Protein AF-A0A554IM96-F1 (afdb_monomer_lite)

pLDDT: mean 70.01, std 14.65, range [30.64, 87.31]

Secondary structure (DSSP, 8-state):
-HHHHHHHHHH--S--GGGS-HHHHHHHHHHHHHHHHHH---SHHHHHHHHHHHHHHHHHHHHHHHHHHHHEEEPSSSSSEEE---HHHHHHHHHHHHHHHHHHHHHHHHHHHHHHHHS--HHHHHHHHHHHHHHHHHHH-PPP-------

Structure (mmCIF, N/CA/C/O backbone):
data_AF-A0A554IM96-F1
#
_entry.id   AF-A0A554IM96-F1
#
loop_
_atom_site.group_PDB
_atom_site.id
_atom_site.type_symbol
_atom_site.label_atom_id
_atom_site.label_alt_id
_atom_site.label_comp_id
_atom_site.label_asym_id
_atom_site.label_entity_id
_atom_site.label_seq_id
_atom_site.pdbx_PDB_ins_code
_atom_site.Cartn_x
_atom_site.Cartn_y
_atom_site.Cartn_z
_atom_site.occupancy
_atom_site.B_iso_or_equiv
_atom_site.auth_seq_id
_atom_site.auth_comp_id
_atom_site.auth_asym_id
_atom_site.auth_atom_id
_atom_site.pdbx_PDB_model_num
ATOM 1 N N . GLU A 1 1 ? -6.359 23.354 -10.876 1.00 42.03 1 GLU A N 1
ATOM 2 C CA . GLU A 1 1 ? -6.721 21.951 -10.561 1.00 42.03 1 GLU A CA 1
ATOM 3 C C . GLU A 1 1 ? -5.652 21.160 -9.804 1.00 42.03 1 GLU A C 1
ATOM 5 O O . GLU A 1 1 ? -6.000 20.542 -8.810 1.00 42.03 1 GLU A O 1
ATOM 10 N N . ALA A 1 2 ? -4.360 21.220 -10.161 1.00 37.03 2 ALA A N 1
ATOM 11 C CA . ALA A 1 2 ? -3.300 20.442 -9.486 1.00 37.03 2 ALA A CA 1
ATOM 12 C C . ALA A 1 2 ? -3.219 20.607 -7.944 1.00 37.03 2 ALA A C 1
ATOM 14 O O . ALA A 1 2 ? -2.944 19.643 -7.232 1.00 37.03 2 ALA A O 1
ATOM 15 N N . LYS A 1 3 ? -3.523 21.799 -7.399 1.00 31.70 3 LYS A N 1
ATOM 16 C CA . LYS A 1 3 ? -3.584 22.031 -5.937 1.00 31.70 3 LYS A CA 1
ATOM 17 C C . LYS A 1 3 ? -4.744 21.299 -5.242 1.00 31.70 3 LYS A C 1
ATOM 19 O O . LYS A 1 3 ? -4.609 20.939 -4.079 1.00 31.70 3 LYS A O 1
ATOM 24 N N . LEU A 1 4 ? -5.854 21.064 -5.943 1.00 34.91 4 LEU A N 1
ATOM 25 C CA . LEU A 1 4 ? -7.019 20.336 -5.426 1.00 34.91 4 LEU A CA 1
ATOM 26 C C . LEU A 1 4 ? -6.758 18.826 -5.389 1.00 34.91 4 LEU A C 1
ATOM 28 O O . LEU A 1 4 ? -7.147 18.173 -4.429 1.00 34.91 4 LEU A O 1
ATOM 32 N N . LEU A 1 5 ? -6.019 18.298 -6.370 1.00 36.28 5 LEU A N 1
ATOM 33 C CA . LEU A 1 5 ? -5.595 16.894 -6.409 1.00 36.28 5 LEU A CA 1
ATOM 34 C C . LEU A 1 5 ? -4.599 16.557 -5.294 1.00 36.28 5 LEU A C 1
ATOM 36 O O . LEU A 1 5 ? -4.776 15.554 -4.613 1.00 36.28 5 LEU A O 1
ATOM 40 N N . GLY A 1 6 ? -3.609 17.422 -5.040 1.00 30.64 6 GLY A N 1
ATOM 41 C CA . GLY A 1 6 ? -2.694 17.253 -3.904 1.00 30.64 6 GLY A CA 1
ATOM 42 C C . GLY A 1 6 ? -3.411 17.339 -2.552 1.00 30.64 6 GLY A C 1
ATOM 43 O O . GLY A 1 6 ? -3.155 16.537 -1.659 1.00 30.64 6 GLY A O 1
ATOM 44 N N . HIS A 1 7 ? -4.371 18.260 -2.414 1.00 33.84 7 HIS A N 1
ATOM 45 C CA . HIS A 1 7 ? -5.180 18.386 -1.200 1.00 33.84 7 HIS A CA 1
ATOM 46 C C . HIS A 1 7 ? -6.127 17.191 -0.997 1.00 33.84 7 HIS A C 1
ATOM 48 O O . HIS A 1 7 ? -6.305 16.752 0.135 1.00 33.84 7 HIS A O 1
ATOM 54 N N . ALA A 1 8 ? -6.717 16.646 -2.065 1.00 35.72 8 ALA A N 1
ATOM 55 C CA . ALA A 1 8 ? -7.561 15.453 -2.013 1.00 35.72 8 ALA A CA 1
ATOM 56 C C . ALA A 1 8 ? -6.745 14.174 -1.772 1.00 35.72 8 ALA A C 1
ATOM 58 O O . ALA A 1 8 ? -7.186 13.316 -1.024 1.00 35.72 8 ALA A O 1
ATOM 59 N N . ALA A 1 9 ? -5.531 14.052 -2.308 1.00 41.28 9 ALA A N 1
ATOM 60 C CA . ALA A 1 9 ? -4.653 12.916 -2.014 1.00 41.28 9 ALA A CA 1
ATOM 61 C C . ALA A 1 9 ? -4.173 12.906 -0.549 1.00 41.28 9 ALA A C 1
ATOM 63 O O . ALA A 1 9 ? -4.001 11.843 0.037 1.00 41.28 9 ALA A O 1
ATOM 64 N N . ILE A 1 10 ? -3.985 14.086 0.058 1.00 38.88 10 ILE A N 1
ATOM 65 C CA . ILE A 1 10 ? -3.573 14.217 1.466 1.00 38.88 10 ILE A CA 1
ATOM 66 C C . ILE A 1 10 ? -4.768 14.084 2.429 1.00 38.88 10 ILE A C 1
ATOM 68 O O . ILE A 1 10 ? -4.614 13.523 3.514 1.00 38.88 10 ILE A O 1
ATOM 72 N N . ASN A 1 11 ? -5.953 14.585 2.054 1.00 36.09 11 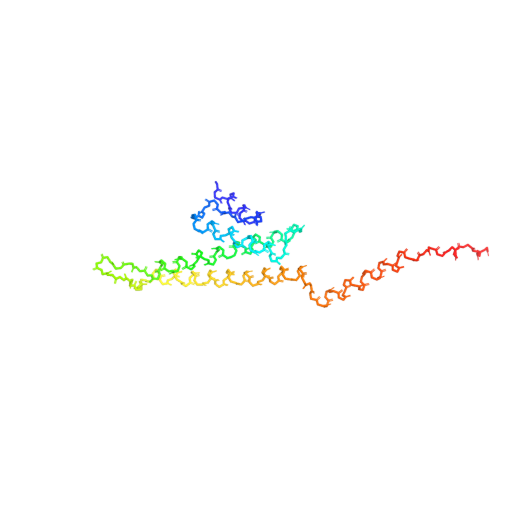ASN A N 1
ATOM 73 C CA . ASN A 1 11 ? -7.118 14.668 2.949 1.00 36.09 11 ASN A CA 1
ATOM 74 C C . ASN A 1 11 ? -8.264 13.701 2.624 1.00 36.09 11 ASN A C 1
ATOM 76 O O . ASN A 1 11 ? -9.185 13.575 3.429 1.00 36.09 11 ASN A O 1
ATOM 80 N N . SER A 1 12 ? -8.243 13.016 1.482 1.00 43.50 12 SER A N 1
ATOM 81 C CA . SER A 1 12 ? -9.175 11.922 1.217 1.00 43.50 12 SER A CA 1
ATOM 82 C C . SER A 1 12 ? -8.547 10.621 1.695 1.00 43.50 12 SER A C 1
ATOM 84 O O . SER A 1 12 ? -7.381 10.326 1.442 1.00 43.50 12 SER A O 1
ATOM 86 N N . ALA A 1 13 ? -9.328 9.844 2.435 1.00 45.84 13 ALA A N 1
ATOM 87 C CA . ALA A 1 13 ? -8.906 8.524 2.866 1.00 45.84 13 ALA A CA 1
ATOM 88 C C . ALA A 1 13 ? -8.869 7.523 1.707 1.00 45.84 13 ALA A C 1
ATOM 90 O O . ALA A 1 13 ? -8.343 6.440 1.902 1.00 45.84 13 ALA A O 1
ATOM 91 N N . GLN A 1 14 ? -9.438 7.860 0.546 1.00 54.28 14 GLN A N 1
ATOM 92 C CA . GLN A 1 14 ? -9.709 6.937 -0.548 1.00 54.28 14 GLN A CA 1
ATOM 93 C C . GLN A 1 14 ? -8.582 6.936 -1.580 1.00 54.28 14 GLN A C 1
ATOM 95 O O . GLN A 1 14 ? -7.982 7.965 -1.888 1.00 54.28 14 GLN A O 1
ATOM 100 N N . VAL A 1 15 ? -8.319 5.759 -2.147 1.00 56.84 15 VAL A N 1
ATOM 101 C CA . VAL A 1 15 ? -7.422 5.634 -3.295 1.00 56.84 15 VAL A CA 1
ATOM 102 C C . VAL A 1 15 ? -8.055 6.362 -4.477 1.00 56.84 15 VAL A C 1
ATOM 104 O O . VAL A 1 15 ? -9.181 6.060 -4.859 1.00 56.84 15 VAL A O 1
ATOM 107 N N . ILE A 1 16 ? -7.333 7.310 -5.076 1.00 56.12 16 ILE A N 1
ATOM 108 C CA . ILE A 1 16 ? -7.774 7.970 -6.309 1.00 56.12 16 ILE A CA 1
ATOM 109 C C . ILE A 1 16 ? -7.504 7.010 -7.477 1.00 56.12 16 ILE A C 1
ATOM 111 O O . ILE A 1 16 ? -6.462 7.080 -8.124 1.00 56.12 16 ILE A O 1
ATOM 115 N N . THR A 1 17 ? -8.426 6.077 -7.708 1.00 56.78 17 THR A N 1
ATOM 116 C CA . THR A 1 17 ? -8.335 5.044 -8.755 1.00 56.78 17 THR A CA 1
ATOM 117 C C . THR A 1 17 ? -8.609 5.585 -10.156 1.00 56.78 17 THR A C 1
ATOM 119 O O . THR A 1 17 ? -8.107 5.028 -11.120 1.00 56.78 17 THR A O 1
ATOM 122 N N . TYR A 1 18 ? -9.302 6.722 -10.280 1.00 53.25 18 TYR A N 1
ATOM 123 C CA . TYR A 1 18 ? -9.681 7.333 -11.563 1.00 53.25 18 TYR A CA 1
ATOM 124 C C . TYR A 1 18 ? -8.513 7.588 -12.541 1.00 53.25 18 TYR A C 1
ATOM 126 O O . TYR A 1 18 ? -8.723 7.623 -13.748 1.00 53.25 18 TYR A O 1
ATOM 134 N N . TYR A 1 19 ? -7.286 7.779 -12.043 1.00 52.31 19 TYR A N 1
ATOM 135 C CA . TYR A 1 19 ? -6.095 8.002 -12.880 1.00 52.31 19 TYR A CA 1
ATOM 136 C C . TYR A 1 19 ? -5.278 6.731 -13.153 1.00 52.31 19 TYR A C 1
ATOM 138 O O . TYR A 1 19 ? -4.268 6.800 -13.851 1.00 52.31 19 TYR A O 1
ATOM 146 N N . ALA A 1 20 ? -5.665 5.601 -12.566 1.00 59.28 20 ALA A N 1
ATOM 147 C CA . ALA A 1 20 ? -5.000 4.323 -12.760 1.00 59.28 20 ALA A CA 1
ATOM 148 C C . ALA A 1 20 ? -5.513 3.642 -14.037 1.00 59.28 20 ALA A C 1
ATOM 150 O O . ALA A 1 20 ? -6.663 3.854 -14.423 1.00 59.28 20 ALA A O 1
ATOM 151 N N . ASP A 1 21 ? -4.673 2.830 -14.680 1.00 65.00 21 ASP A N 1
ATOM 152 C CA . ASP A 1 21 ? -5.131 1.950 -15.759 1.00 65.00 21 ASP A CA 1
ATOM 153 C C . ASP A 1 21 ? -6.061 0.844 -15.224 1.00 65.00 21 ASP A C 1
ATOM 155 O O . ASP A 1 21 ? -6.082 0.569 -14.023 1.00 65.00 21 ASP A O 1
ATOM 159 N N . ASP A 1 22 ? -6.840 0.211 -16.105 1.00 66.75 22 ASP A N 1
ATOM 160 C CA . ASP A 1 22 ? -7.874 -0.760 -15.716 1.00 66.75 22 ASP A CA 1
ATOM 161 C C . ASP A 1 22 ? -7.320 -1.944 -14.903 1.00 66.75 22 ASP A C 1
ATOM 163 O O . ASP A 1 22 ? -7.978 -2.428 -13.983 1.00 66.75 22 ASP A O 1
ATOM 167 N N . ALA A 1 23 ? -6.103 -2.410 -15.204 1.00 64.94 23 ALA A N 1
ATOM 168 C CA . ALA A 1 23 ? -5.484 -3.524 -14.484 1.00 64.94 23 ALA A CA 1
ATOM 169 C C . ALA A 1 23 ? -5.090 -3.113 -13.057 1.00 64.94 23 ALA A C 1
ATOM 171 O O . ALA A 1 23 ? -5.270 -3.871 -12.101 1.00 64.94 23 ALA A O 1
ATOM 172 N N . MET A 1 24 ? -4.587 -1.892 -12.912 1.00 69.50 24 MET A N 1
ATOM 173 C CA . MET A 1 24 ? -4.202 -1.301 -11.642 1.00 69.50 24 MET A CA 1
ATOM 174 C C . MET A 1 24 ? -5.437 -0.922 -10.809 1.00 69.50 24 MET A C 1
ATOM 176 O O . MET A 1 24 ? -5.437 -1.141 -9.599 1.00 69.50 24 MET A O 1
ATOM 180 N N . GLN A 1 25 ? -6.526 -0.459 -11.435 1.00 70.00 25 GLN A N 1
ATOM 181 C CA . GLN A 1 25 ? -7.826 -0.263 -10.777 1.00 70.00 25 GLN A CA 1
ATOM 182 C C . GLN A 1 25 ? -8.369 -1.580 -10.212 1.00 70.00 25 GLN A C 1
ATOM 184 O O . GLN A 1 25 ? -8.624 -1.664 -9.011 1.00 70.00 25 GLN A O 1
ATOM 189 N N . GLN A 1 26 ? -8.448 -2.626 -11.042 1.00 71.38 26 GLN A N 1
ATOM 190 C CA . GLN A 1 26 ? -8.941 -3.944 -10.627 1.00 71.38 26 GLN A CA 1
ATOM 191 C C . GLN A 1 26 ? -8.099 -4.552 -9.501 1.00 71.38 26 GLN A C 1
ATOM 193 O O . GLN A 1 26 ? -8.637 -5.148 -8.570 1.00 71.38 26 GLN A O 1
ATOM 198 N N . GLY A 1 27 ? -6.773 -4.402 -9.555 1.00 71.94 27 GLY A N 1
ATOM 199 C CA . GLY A 1 27 ? -5.911 -4.907 -8.491 1.00 71.94 27 GLY A CA 1
ATOM 200 C C . GLY A 1 27 ? -6.057 -4.132 -7.181 1.00 71.94 27 GLY A C 1
ATOM 201 O O . GLY A 1 27 ? -6.038 -4.744 -6.118 1.00 71.94 27 GLY A O 1
ATOM 202 N N . VAL A 1 28 ? -6.254 -2.811 -7.231 1.00 77.06 28 VAL A N 1
ATOM 203 C CA . VAL A 1 28 ? -6.515 -2.003 -6.029 1.00 77.06 28 VAL A CA 1
ATOM 204 C C . VAL A 1 28 ? -7.848 -2.361 -5.388 1.00 77.06 28 VAL A C 1
ATOM 206 O O . VAL A 1 28 ? -7.902 -2.500 -4.167 1.00 77.06 28 VAL A O 1
ATOM 209 N N . GLU A 1 29 ? -8.902 -2.507 -6.190 1.00 79.88 29 GLU A N 1
ATOM 210 C CA . GLU A 1 29 ? -10.224 -2.926 -5.713 1.00 79.88 29 GLU A CA 1
ATOM 211 C C . GLU A 1 29 ? -10.148 -4.308 -5.072 1.00 79.88 29 GLU A C 1
ATOM 213 O O . GLU A 1 29 ? -10.543 -4.478 -3.923 1.00 79.88 29 GLU A O 1
ATOM 218 N N . ARG A 1 30 ? -9.496 -5.263 -5.742 1.00 79.25 30 ARG A N 1
ATOM 219 C CA . ARG A 1 30 ? -9.282 -6.600 -5.191 1.00 79.25 30 ARG A CA 1
ATOM 220 C C . ARG A 1 30 ? -8.521 -6.578 -3.862 1.00 79.25 30 ARG A C 1
ATOM 222 O O . ARG A 1 30 ? -8.913 -7.267 -2.928 1.00 79.25 30 ARG A O 1
ATOM 229 N N . ILE A 1 31 ? -7.437 -5.806 -3.762 1.00 82.31 31 ILE A N 1
ATOM 230 C CA . ILE A 1 31 ? -6.669 -5.681 -2.511 1.00 82.31 31 ILE A CA 1
ATOM 231 C C . ILE A 1 31 ? -7.536 -5.062 -1.415 1.00 82.31 31 ILE A C 1
ATOM 233 O O . ILE A 1 31 ? -7.466 -5.486 -0.265 1.00 82.31 31 ILE A O 1
ATOM 237 N N . TYR A 1 32 ? -8.340 -4.054 -1.750 1.00 85.25 32 TYR A N 1
ATOM 238 C CA . TYR A 1 32 ? -9.265 -3.451 -0.802 1.00 85.25 32 TYR A CA 1
ATOM 239 C C . TYR A 1 32 ? -10.261 -4.484 -0.265 1.00 85.25 32 TYR A C 1
ATOM 241 O O . TYR A 1 32 ? -10.378 -4.618 0.952 1.00 85.25 32 TYR A O 1
ATOM 249 N N . ASP A 1 33 ? -10.901 -5.248 -1.149 1.00 81.12 33 ASP A N 1
ATOM 250 C CA . ASP A 1 33 ? -11.874 -6.278 -0.783 1.00 81.12 33 ASP A CA 1
ATOM 251 C C . ASP A 1 33 ? -11.234 -7.374 0.086 1.00 81.12 33 ASP A C 1
ATOM 253 O O . ASP A 1 33 ? -11.748 -7.689 1.157 1.00 81.12 33 ASP A O 1
ATOM 257 N N . GLU A 1 34 ? -10.048 -7.875 -0.287 1.00 79.25 34 GLU A N 1
ATOM 258 C CA . GLU A 1 34 ? -9.301 -8.866 0.507 1.00 79.25 34 GLU A CA 1
ATOM 259 C C . GLU A 1 34 ? -8.957 -8.343 1.921 1.00 79.25 34 GLU A C 1
ATOM 261 O O . GLU A 1 34 ? -8.991 -9.088 2.910 1.00 79.25 34 GLU A O 1
ATOM 266 N N . LEU A 1 35 ? -8.642 -7.049 2.053 1.00 81.38 35 LEU A N 1
ATOM 267 C CA . LEU A 1 35 ? -8.371 -6.414 3.344 1.00 81.38 35 LEU A CA 1
ATOM 268 C C . LEU A 1 35 ? -9.643 -6.223 4.182 1.00 81.38 35 LEU A C 1
ATOM 270 O O . LEU A 1 35 ? -9.587 -6.392 5.404 1.00 81.38 35 LEU A O 1
ATOM 274 N N . VAL A 1 36 ? -10.771 -5.884 3.556 1.00 84.25 36 VAL A N 1
ATOM 275 C CA . VAL A 1 36 ? -12.078 -5.807 4.227 1.00 84.25 36 VAL A CA 1
ATOM 276 C C . VAL A 1 36 ? -12.486 -7.182 4.746 1.00 84.25 36 VAL A C 1
ATOM 278 O O . VAL A 1 36 ? -12.816 -7.297 5.926 1.00 84.25 36 VAL A O 1
ATOM 281 N N . ASP A 1 37 ? -12.362 -8.225 3.926 1.00 79.19 37 ASP A N 1
ATOM 282 C CA . ASP A 1 37 ? -12.665 -9.606 4.313 1.00 79.19 37 ASP A CA 1
ATOM 283 C C . ASP A 1 37 ? -11.798 -10.082 5.489 1.00 79.19 37 ASP A C 1
ATOM 285 O O . ASP A 1 37 ? -12.270 -10.781 6.387 1.00 79.19 37 ASP A O 1
ATOM 289 N N . THR A 1 38 ? -10.526 -9.674 5.522 1.00 78.12 38 THR A N 1
ATOM 290 C CA . THR A 1 38 ? -9.574 -10.105 6.557 1.00 78.12 38 THR A CA 1
ATOM 291 C C . THR A 1 38 ? -9.755 -9.368 7.887 1.00 78.12 38 THR A C 1
ATOM 293 O O . THR A 1 38 ? -9.648 -9.974 8.956 1.00 78.12 38 THR A O 1
ATOM 296 N N . PHE A 1 39 ? -9.964 -8.049 7.853 1.00 79.44 39 PHE A N 1
ATOM 297 C CA . PHE A 1 39 ? -9.882 -7.199 9.049 1.00 79.44 39 PHE A CA 1
ATOM 298 C C . PHE A 1 39 ? -11.221 -6.593 9.489 1.00 79.44 39 PHE A C 1
ATOM 300 O O . PHE A 1 39 ? -11.311 -6.090 10.620 1.00 79.44 39 PHE A O 1
ATOM 307 N N . GLY A 1 40 ? -12.244 -6.653 8.636 1.00 80.12 40 GLY A N 1
ATOM 308 C CA . GLY A 1 40 ? -13.515 -5.955 8.803 1.00 80.12 40 GLY A CA 1
ATOM 309 C C . GLY A 1 40 ? -13.395 -4.445 8.572 1.00 80.12 40 GLY A C 1
ATOM 310 O O . GLY A 1 40 ? -12.355 -3.828 8.816 1.00 80.12 40 GLY A O 1
ATOM 311 N N . ASP A 1 41 ? -14.474 -3.823 8.108 1.00 83.38 41 ASP A N 1
ATOM 312 C CA . ASP A 1 41 ? -14.558 -2.389 7.813 1.00 83.38 41 ASP A CA 1
ATOM 313 C C . ASP A 1 41 ? -15.552 -1.652 8.736 1.00 83.38 41 ASP A C 1
ATOM 315 O O . ASP A 1 41 ? -15.966 -0.519 8.482 1.00 83.38 41 ASP A O 1
ATOM 319 N N . GLU A 1 42 ? -15.938 -2.273 9.848 1.00 85.81 42 GLU A N 1
ATOM 320 C CA . GLU A 1 42 ? -17.068 -1.828 10.661 1.00 85.81 42 GLU A CA 1
ATOM 321 C C . GLU A 1 42 ? -16.806 -0.518 11.421 1.00 85.81 42 GLU A C 1
ATOM 323 O O . GLU A 1 42 ? -17.748 0.158 11.835 1.00 85.81 42 GLU A O 1
ATOM 328 N N . SER A 1 43 ? -15.535 -0.120 11.572 1.00 81.12 43 SER A N 1
ATOM 329 C CA . SER A 1 43 ? -15.168 1.179 12.148 1.00 81.12 43 SER A CA 1
ATOM 330 C C . SER A 1 43 ? -14.584 2.139 11.103 1.00 81.12 43 SER A C 1
ATOM 332 O O . SER A 1 43 ? -13.809 1.717 10.236 1.00 81.12 43 SER A O 1
ATOM 334 N N . PRO A 1 44 ? -14.863 3.456 11.206 1.00 79.75 44 PRO A N 1
ATOM 335 C CA . PRO A 1 44 ? -14.262 4.463 10.330 1.00 79.75 44 PRO A CA 1
ATOM 336 C C . PRO A 1 44 ? -12.729 4.408 10.313 1.00 79.75 44 PRO A C 1
ATOM 338 O O . PRO A 1 44 ? -12.107 4.601 9.272 1.00 79.75 44 PRO A O 1
ATOM 341 N N . GLN A 1 45 ? -12.105 4.106 11.454 1.00 79.12 45 GLN A N 1
ATOM 342 C CA . GLN A 1 45 ? -10.655 3.987 11.581 1.00 79.12 45 GLN A CA 1
ATOM 343 C C . GLN A 1 45 ? -10.114 2.801 10.775 1.00 79.12 45 GLN A C 1
ATOM 345 O O . GLN A 1 45 ? -9.119 2.961 10.067 1.00 79.12 45 GLN A O 1
ATOM 350 N N . LYS A 1 46 ? -10.782 1.639 10.836 1.00 82.12 46 LYS A N 1
ATOM 351 C CA . LYS A 1 46 ? -10.429 0.473 10.01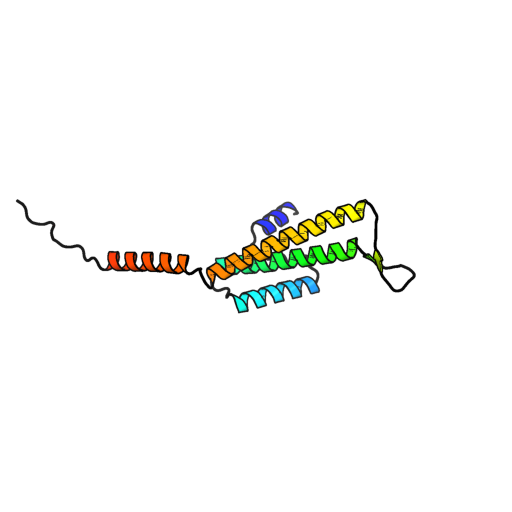3 1.00 82.12 46 LYS A CA 1
ATOM 352 C C . LYS A 1 46 ? -10.582 0.786 8.528 1.00 82.12 46 LYS A C 1
ATOM 354 O O . LYS A 1 46 ? -9.626 0.594 7.787 1.00 82.12 46 LYS A O 1
ATOM 359 N N . LYS A 1 47 ? -11.703 1.388 8.112 1.00 82.69 47 LYS A N 1
ATOM 360 C CA . LYS A 1 47 ? -11.927 1.832 6.721 1.00 82.69 47 LYS A CA 1
ATOM 361 C C . LYS A 1 47 ? -10.807 2.718 6.192 1.00 82.69 47 LYS A C 1
ATOM 363 O O . LYS A 1 47 ? -10.270 2.470 5.115 1.00 82.69 47 LYS A O 1
ATOM 368 N N . ILE A 1 48 ? -10.425 3.739 6.959 1.00 83.25 48 ILE A N 1
ATOM 369 C CA . ILE A 1 48 ? -9.352 4.662 6.572 1.00 83.25 48 ILE A CA 1
ATOM 370 C C . ILE A 1 48 ? -8.017 3.922 6.436 1.00 83.25 48 ILE A C 1
ATOM 372 O O . ILE A 1 48 ? -7.279 4.165 5.482 1.00 83.25 48 ILE A O 1
ATOM 376 N N . LEU A 1 49 ? -7.689 3.030 7.373 1.00 84.69 49 LEU A N 1
ATOM 377 C CA . LEU A 1 49 ? -6.447 2.258 7.316 1.00 84.69 49 LEU A CA 1
ATOM 378 C C . LEU A 1 49 ? -6.427 1.280 6.140 1.00 84.69 49 LEU A C 1
ATOM 380 O O . LEU A 1 49 ? -5.399 1.184 5.477 1.00 84.69 49 LEU A O 1
ATOM 384 N N . ILE A 1 50 ? -7.548 0.621 5.845 1.00 85.56 50 ILE A N 1
ATOM 385 C CA . ILE A 1 50 ? -7.685 -0.292 4.706 1.00 85.56 50 ILE A CA 1
ATOM 386 C C . ILE A 1 50 ? -7.479 0.460 3.389 1.00 85.56 50 ILE A C 1
ATOM 388 O O . ILE A 1 50 ? -6.648 0.049 2.581 1.00 85.56 50 ILE A O 1
ATOM 392 N N . HIS A 1 51 ? -8.133 1.609 3.187 1.00 84.94 51 HIS A N 1
ATOM 393 C CA . HIS A 1 51 ? -7.901 2.398 1.973 1.00 84.94 51 HIS A CA 1
ATOM 394 C C . HIS A 1 51 ? -6.453 2.899 1.862 1.00 84.94 51 HIS A C 1
ATOM 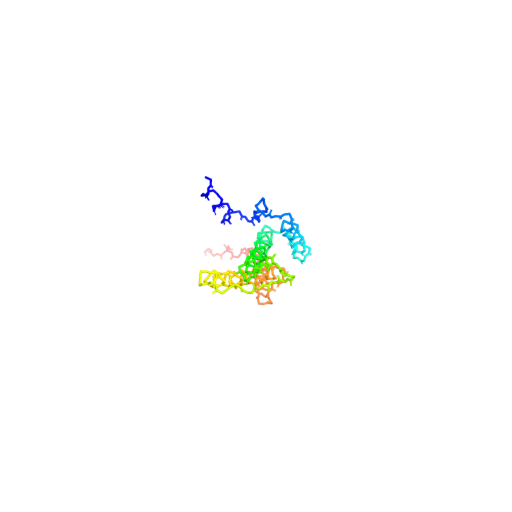396 O O . HIS A 1 51 ? -5.876 2.874 0.776 1.00 84.94 51 HIS A O 1
ATOM 402 N N . ARG A 1 52 ? -5.833 3.330 2.969 1.00 85.19 52 ARG A N 1
ATOM 403 C CA . ARG A 1 52 ? -4.419 3.749 2.972 1.00 85.19 52 ARG A CA 1
ATOM 404 C C . ARG A 1 52 ? -3.476 2.593 2.659 1.00 85.19 52 ARG A C 1
ATOM 406 O O . ARG A 1 52 ? -2.466 2.801 1.993 1.00 85.19 52 ARG A O 1
ATOM 413 N N . LEU A 1 53 ? -3.797 1.390 3.125 1.00 84.25 53 LEU A N 1
ATOM 414 C CA . LEU A 1 53 ? -3.016 0.191 2.855 1.00 84.25 53 LEU A CA 1
ATOM 415 C C . LEU A 1 53 ? -3.143 -0.222 1.384 1.00 84.25 53 LEU A C 1
ATOM 417 O O . LEU A 1 53 ? -2.124 -0.428 0.732 1.00 84.25 53 LEU A O 1
ATOM 421 N N . ALA A 1 54 ? -4.359 -0.228 0.832 1.00 85.12 54 ALA A N 1
ATOM 422 C CA . ALA A 1 54 ? -4.587 -0.428 -0.600 1.00 85.12 54 ALA A CA 1
ATOM 423 C C . ALA A 1 54 ? -3.856 0.634 -1.447 1.00 85.12 54 ALA A C 1
ATOM 425 O O . ALA A 1 54 ? -3.263 0.316 -2.477 1.00 85.12 54 ALA A O 1
ATOM 426 N N . HIS A 1 55 ? -3.811 1.891 -0.984 1.00 84.38 55 HIS A N 1
ATOM 427 C CA . HIS A 1 55 ? -3.032 2.945 -1.636 1.00 84.38 55 HIS A CA 1
ATOM 428 C C . HIS A 1 55 ? -1.530 2.648 -1.642 1.00 84.38 55 HIS A C 1
ATOM 430 O O . HIS A 1 55 ? -0.876 2.821 -2.667 1.00 84.38 55 HIS A O 1
ATOM 436 N N . ALA A 1 56 ? -0.976 2.214 -0.509 1.00 83.69 56 ALA A N 1
ATOM 437 C CA . ALA A 1 56 ? 0.445 1.905 -0.398 1.00 83.69 56 ALA A CA 1
ATOM 438 C C . ALA A 1 56 ? 0.834 0.741 -1.326 1.00 83.69 56 ALA A C 1
ATOM 440 O O . ALA A 1 56 ? 1.839 0.831 -2.028 1.00 83.69 56 ALA A O 1
ATOM 441 N N . TRP A 1 57 ? -0.009 -0.291 -1.420 1.00 82.12 57 TRP A N 1
ATOM 442 C CA . TRP A 1 57 ? 0.156 -1.371 -2.397 1.00 82.12 57 TRP A CA 1
ATOM 443 C C . TRP A 1 57 ? 0.133 -0.872 -3.842 1.00 82.12 57 TRP A C 1
ATOM 445 O O . TRP A 1 57 ? 0.997 -1.246 -4.635 1.00 82.12 57 TRP A O 1
ATOM 455 N N . ASN A 1 58 ? -0.797 0.026 -4.170 1.00 83.00 58 ASN A N 1
ATOM 456 C CA . ASN A 1 58 ? -0.848 0.645 -5.491 1.00 83.00 58 ASN A CA 1
ATOM 457 C C . ASN A 1 58 ? 0.444 1.410 -5.823 1.00 83.00 58 ASN A C 1
ATOM 459 O O . ASN A 1 58 ? 0.981 1.315 -6.928 1.00 83.00 58 ASN A O 1
ATOM 463 N N . GLN A 1 59 ? 0.966 2.162 -4.849 1.00 81.50 59 GLN A N 1
ATOM 464 C CA . GLN A 1 59 ? 2.209 2.912 -5.007 1.00 81.50 59 GLN A CA 1
ATOM 465 C C . GLN A 1 59 ? 3.397 1.981 -5.260 1.00 81.50 59 GLN A C 1
ATOM 467 O O . GLN A 1 59 ? 4.173 2.247 -6.176 1.00 81.50 59 GLN A O 1
ATOM 472 N N . VAL A 1 60 ? 3.526 0.884 -4.502 1.00 80.94 60 VAL A N 1
ATOM 473 C CA . VAL A 1 60 ? 4.582 -0.117 -4.732 1.00 80.94 60 VAL A CA 1
ATOM 474 C C . VAL A 1 60 ? 4.500 -0.653 -6.156 1.00 80.94 60 VAL A C 1
ATOM 476 O O . VAL A 1 60 ? 5.496 -0.611 -6.874 1.00 80.94 60 VAL A O 1
ATOM 479 N N . TRP A 1 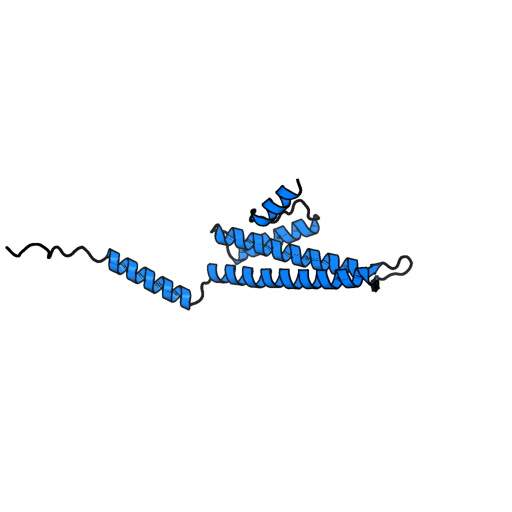61 ? 3.317 -1.092 -6.592 1.00 80.56 61 TRP A N 1
ATOM 480 C CA . TRP A 1 61 ? 3.145 -1.656 -7.930 1.00 80.56 61 TRP A CA 1
ATOM 481 C C . TRP A 1 61 ? 3.478 -0.645 -9.033 1.00 80.56 61 TRP A C 1
ATOM 483 O O . TRP A 1 61 ? 4.211 -0.964 -9.971 1.00 80.56 61 TRP A O 1
ATOM 493 N N . SER A 1 62 ? 3.032 0.603 -8.875 1.00 80.38 62 SER A N 1
ATOM 494 C CA . SER A 1 62 ? 3.369 1.700 -9.789 1.00 80.38 62 SER A CA 1
ATOM 495 C C . SER A 1 62 ? 4.882 1.910 -9.883 1.00 80.38 62 SER A C 1
ATOM 497 O O . SER A 1 62 ? 5.432 2.007 -10.983 1.00 80.38 62 SER A O 1
ATOM 499 N N . TYR A 1 63 ? 5.583 1.938 -8.745 1.00 80.62 63 TYR A N 1
ATOM 500 C CA . TYR A 1 63 ? 7.034 2.090 -8.740 1.00 80.62 63 TYR A CA 1
ATOM 501 C C . TYR A 1 63 ? 7.754 0.877 -9.334 1.00 80.62 63 TYR A C 1
ATOM 503 O O . TYR A 1 63 ? 8.732 1.073 -10.053 1.00 80.62 63 TYR A O 1
ATOM 511 N N . GLU A 1 64 ? 7.287 -0.352 -9.103 1.00 75.81 64 GLU A N 1
ATOM 512 C CA . GLU A 1 64 ? 7.868 -1.555 -9.716 1.00 75.81 64 GLU A CA 1
ATOM 513 C C . GLU A 1 64 ? 7.673 -1.591 -11.235 1.00 75.81 64 GLU A C 1
ATOM 515 O O . GLU A 1 64 ? 8.594 -1.948 -11.982 1.00 75.81 64 GLU A O 1
ATOM 520 N N . PHE A 1 65 ? 6.502 -1.165 -11.711 1.00 78.31 65 PHE A N 1
ATOM 521 C CA . PHE A 1 65 ? 6.234 -1.020 -13.135 1.00 78.31 65 PHE A CA 1
ATOM 522 C C . PHE A 1 65 ? 7.164 0.024 -13.757 1.00 78.31 65 PHE A C 1
ATOM 524 O O . PHE A 1 65 ? 7.884 -0.273 -14.713 1.00 78.31 65 PHE A O 1
ATOM 531 N N . MET A 1 66 ? 7.232 1.221 -13.166 1.00 76.81 66 MET A N 1
ATOM 532 C CA . MET A 1 66 ? 8.147 2.276 -13.609 1.00 76.81 66 MET A CA 1
ATOM 533 C C . MET A 1 66 ? 9.605 1.817 -13.566 1.00 76.81 66 MET A C 1
ATOM 535 O O . MET A 1 66 ? 10.363 2.094 -14.492 1.00 76.81 66 MET A O 1
ATOM 539 N N . PHE A 1 67 ? 10.005 1.080 -12.528 1.00 77.50 67 PHE A N 1
ATOM 540 C CA . PHE A 1 67 ? 11.354 0.540 -12.399 1.00 77.50 67 PHE A CA 1
ATOM 541 C C . PHE A 1 67 ? 11.664 -0.425 -13.541 1.00 77.50 67 PHE A C 1
ATOM 543 O O . PHE A 1 67 ? 12.723 -0.329 -14.156 1.00 77.50 67 PHE A O 1
ATOM 550 N N . SER A 1 68 ? 10.722 -1.302 -13.885 1.00 74.00 68 SER A N 1
ATOM 551 C CA . SER A 1 68 ? 10.855 -2.245 -14.997 1.00 74.00 68 SER A CA 1
ATOM 552 C C . SER A 1 68 ? 10.965 -1.528 -16.345 1.00 74.00 68 SER A C 1
ATOM 554 O O . SER A 1 68 ? 11.872 -1.827 -17.122 1.00 74.00 68 SER A O 1
ATOM 556 N N . VAL A 1 69 ? 10.111 -0.530 -16.592 1.00 75.50 69 VAL A N 1
ATOM 557 C CA . VAL A 1 69 ? 10.127 0.281 -17.823 1.00 75.50 69 VAL A CA 1
ATOM 558 C C . VAL A 1 69 ? 11.404 1.122 -17.937 1.00 75.50 69 VAL A C 1
ATOM 560 O O . VAL A 1 69 ? 11.954 1.270 -19.024 1.00 75.50 69 VAL A O 1
ATOM 563 N N . CYS A 1 70 ? 11.911 1.664 -16.828 1.00 75.12 70 CYS A N 1
ATOM 564 C CA . CYS A 1 70 ? 13.159 2.428 -16.815 1.00 75.12 70 CYS A CA 1
ATOM 565 C C . CYS A 1 70 ? 14.402 1.546 -16.972 1.00 75.12 70 CYS A C 1
ATOM 567 O O . CYS A 1 70 ? 15.410 2.012 -17.496 1.00 75.12 70 CYS A O 1
ATOM 569 N N . LYS A 1 71 ? 14.352 0.302 -16.487 1.00 76.19 71 LYS A N 1
ATOM 570 C CA . LYS A 1 71 ? 15.490 -0.623 -16.475 1.00 76.19 71 LYS A CA 1
ATOM 571 C C . LYS A 1 71 ? 15.671 -1.346 -17.805 1.00 76.19 71 LYS A C 1
ATOM 573 O O . LYS A 1 71 ? 16.802 -1.657 -18.180 1.00 76.19 71 LYS A O 1
ATOM 578 N N . TYR A 1 72 ? 14.574 -1.635 -18.501 1.00 77.06 72 TYR A N 1
ATOM 579 C CA . TYR A 1 72 ? 14.568 -2.497 -19.675 1.00 77.06 72 TYR A CA 1
ATOM 580 C C . TYR A 1 72 ? 13.980 -1.783 -20.891 1.00 77.06 72 TYR A C 1
ATOM 582 O O . TYR A 1 72 ? 12.809 -1.416 -20.895 1.00 77.06 72 TYR A O 1
ATOM 590 N N . LYS A 1 73 ? 14.758 -1.689 -21.975 1.00 74.75 73 LYS A N 1
ATOM 591 C CA . LYS A 1 73 ? 14.227 -1.334 -23.298 1.00 74.75 73 LYS A CA 1
ATOM 592 C C . LYS A 1 73 ? 13.973 -2.594 -24.118 1.00 74.75 73 LYS A C 1
ATOM 594 O O . LYS A 1 73 ? 14.797 -3.516 -24.116 1.00 74.75 73 LYS A O 1
ATOM 599 N N . LYS A 1 74 ? 12.851 -2.637 -24.837 1.00 69.06 74 LYS A N 1
ATOM 600 C CA . LYS A 1 74 ? 12.600 -3.675 -25.844 1.00 69.06 74 LYS A CA 1
ATOM 601 C C . LYS A 1 74 ? 13.620 -3.497 -26.970 1.00 69.06 74 LYS A C 1
ATOM 603 O O . LYS A 1 74 ? 13.820 -2.376 -27.437 1.00 69.06 74 LYS A O 1
ATOM 608 N N . ARG A 1 75 ? 14.301 -4.568 -27.380 1.00 72.19 75 ARG A N 1
ATOM 609 C CA . ARG A 1 75 ? 15.206 -4.492 -28.535 1.00 72.19 75 ARG A CA 1
ATOM 610 C C . ARG A 1 75 ? 14.350 -4.316 -29.792 1.00 72.19 75 ARG A C 1
ATOM 612 O O . ARG A 1 75 ? 13.419 -5.083 -30.010 1.00 72.19 75 ARG A O 1
ATOM 619 N N . GLU A 1 76 ? 14.635 -3.292 -30.596 1.00 70.56 76 GLU A N 1
ATOM 620 C CA . GLU A 1 76 ? 13.829 -2.956 -31.786 1.00 70.56 76 GLU A CA 1
ATOM 621 C C . GLU A 1 76 ? 13.875 -4.048 -32.866 1.00 70.56 76 GLU A C 1
ATOM 623 O O . GLU A 1 76 ? 12.928 -4.202 -33.633 1.00 70.56 76 GLU A O 1
ATOM 628 N N . HIS A 1 77 ? 14.952 -4.838 -32.902 1.00 76.44 77 HIS A N 1
ATOM 629 C CA . HIS A 1 77 ? 15.219 -5.809 -33.969 1.00 76.44 77 HIS A CA 1
ATOM 630 C C . HIS A 1 77 ? 15.531 -7.225 -33.468 1.00 76.44 77 HIS A C 1
ATOM 632 O O . HIS A 1 77 ? 15.881 -8.092 -34.262 1.00 76.44 77 HIS A O 1
ATOM 638 N N . GLU A 1 78 ? 15.386 -7.486 -32.168 1.00 66.88 78 GLU A N 1
ATOM 639 C CA . GLU A 1 78 ? 15.632 -8.806 -31.583 1.00 66.88 78 GLU A CA 1
ATOM 640 C C . GLU A 1 78 ? 14.536 -9.160 -30.571 1.00 66.88 78 GLU A C 1
ATOM 642 O O . GLU A 1 78 ? 14.070 -8.286 -29.834 1.00 66.88 78 GLU A O 1
ATOM 647 N N . PRO A 1 79 ? 14.130 -10.437 -30.472 1.00 63.50 79 PRO A N 1
ATOM 648 C CA . PRO A 1 79 ? 13.304 -10.888 -29.365 1.00 63.50 79 PRO A CA 1
ATOM 649 C C . PRO A 1 79 ? 14.090 -10.736 -28.057 1.00 63.50 79 PRO A C 1
ATOM 651 O O . PRO A 1 79 ? 15.090 -11.412 -27.828 1.00 63.50 79 PRO A O 1
ATOM 654 N N . GLY A 1 80 ? 13.642 -9.829 -27.190 1.00 66.88 80 GLY A N 1
ATOM 655 C CA . GLY A 1 80 ? 14.201 -9.664 -25.854 1.00 66.88 80 GLY A CA 1
ATOM 656 C C . GLY A 1 80 ? 14.246 -8.221 -25.369 1.00 66.88 80 GLY A C 1
ATOM 657 O O . GLY A 1 80 ? 13.874 -7.269 -26.059 1.00 66.88 80 GLY A O 1
ATOM 658 N N . TYR A 1 81 ? 14.731 -8.076 -24.142 1.00 71.88 81 TYR A N 1
ATOM 659 C CA . TYR A 1 81 ? 14.940 -6.796 -23.482 1.00 71.88 81 TYR A CA 1
ATOM 660 C C . TYR A 1 81 ? 16.440 -6.578 -23.266 1.00 71.88 81 TYR A C 1
ATOM 662 O O . TYR A 1 81 ? 17.194 -7.518 -23.011 1.00 71.88 81 TYR A O 1
ATOM 670 N N . SER A 1 82 ? 16.906 -5.339 -23.391 1.00 70.50 82 SER A N 1
ATOM 671 C CA . SER A 1 82 ? 18.269 -4.943 -23.015 1.00 70.50 82 SER A CA 1
ATOM 672 C C . SER A 1 82 ? 18.226 -3.967 -21.852 1.00 70.50 82 SER A C 1
ATOM 674 O O . SER A 1 82 ? 17.335 -3.120 -21.793 1.00 70.50 82 SER A O 1
ATOM 676 N N . PHE A 1 83 ? 19.203 -4.079 -20.957 1.00 70.31 83 PHE A N 1
ATOM 677 C CA . PHE A 1 83 ? 19.365 -3.142 -19.854 1.00 70.31 83 PHE A CA 1
ATOM 678 C C . PHE A 1 83 ? 19.793 -1.766 -20.382 1.00 70.31 83 PHE A C 1
ATOM 680 O O . PHE A 1 83 ? 20.677 -1.678 -21.239 1.00 70.31 83 PHE A O 1
ATOM 687 N N . GLU A 1 84 ? 19.172 -0.700 -19.883 1.00 69.94 84 GLU A N 1
ATOM 688 C CA . GLU A 1 84 ? 19.481 0.674 -20.280 1.00 69.94 84 GLU A CA 1
ATOM 689 C C . GLU A 1 84 ? 20.378 1.357 -19.229 1.00 69.94 84 GLU A C 1
ATOM 691 O O . GLU A 1 84 ? 19.962 1.591 -18.099 1.00 69.94 84 GLU A O 1
ATOM 696 N N . TYR A 1 85 ? 21.630 1.664 -19.595 1.00 65.31 85 TYR A N 1
ATOM 697 C CA . TYR A 1 85 ? 22.665 2.193 -18.684 1.00 65.31 85 TYR A CA 1
ATOM 698 C C . TYR A 1 85 ? 22.884 3.713 -18.778 1.00 65.31 85 TYR A C 1
ATOM 700 O O . TYR A 1 85 ? 23.930 4.211 -18.362 1.00 65.31 85 TYR A O 1
ATOM 708 N N . SER A 1 86 ? 21.956 4.483 -19.351 1.00 74.19 86 SER A N 1
ATOM 709 C CA . SER A 1 86 ? 22.150 5.937 -19.420 1.00 74.19 86 SER A CA 1
ATOM 710 C C . SER A 1 86 ? 22.180 6.548 -18.008 1.00 74.19 86 SER A C 1
ATOM 712 O O . SER A 1 86 ? 21.478 6.096 -17.095 1.00 74.19 86 SER A O 1
ATOM 714 N N . ALA A 1 87 ? 23.031 7.560 -17.805 1.00 71.00 87 ALA A N 1
ATOM 715 C CA . ALA A 1 87 ? 23.226 8.186 -16.493 1.00 71.00 87 ALA A CA 1
ATOM 716 C C . ALA A 1 87 ? 21.912 8.761 -15.930 1.00 71.00 87 ALA A C 1
ATOM 718 O O . ALA A 1 87 ? 21.612 8.585 -14.747 1.00 71.00 87 ALA A O 1
ATOM 719 N N . ASP A 1 88 ? 21.084 9.349 -16.799 1.00 70.00 88 ASP A N 1
ATOM 720 C CA . ASP A 1 88 ? 19.766 9.873 -16.437 1.00 70.00 88 ASP A CA 1
ATOM 721 C C . ASP A 1 88 ? 18.818 8.763 -15.965 1.00 70.00 88 ASP A C 1
ATOM 723 O O . ASP A 1 88 ? 18.209 8.879 -14.902 1.00 70.00 88 ASP A O 1
ATOM 727 N N . LYS A 1 89 ? 18.737 7.633 -16.684 1.00 70.81 89 LYS A N 1
ATOM 728 C CA . LYS A 1 89 ? 17.890 6.490 -16.293 1.00 70.81 89 LYS A CA 1
ATOM 729 C C . LYS A 1 89 ? 18.362 5.850 -14.994 1.00 70.81 89 LYS A C 1
ATOM 731 O O . LYS A 1 89 ? 17.538 5.535 -14.141 1.00 70.81 89 LYS A O 1
ATOM 736 N N . THR A 1 90 ? 19.673 5.729 -14.802 1.00 72.44 90 THR A N 1
ATOM 737 C CA . THR A 1 90 ? 20.260 5.164 -13.577 1.00 72.44 90 THR A CA 1
ATOM 738 C C . THR A 1 90 ? 19.905 5.999 -12.343 1.00 72.44 90 THR A C 1
ATOM 740 O O . THR A 1 90 ? 19.583 5.444 -11.291 1.00 72.44 90 THR A O 1
ATOM 743 N N . ARG A 1 91 ? 19.870 7.332 -12.475 1.00 76.38 91 ARG A N 1
ATOM 744 C CA . ARG A 1 91 ? 19.385 8.230 -11.417 1.00 76.38 91 ARG A CA 1
ATOM 745 C C . ARG A 1 91 ? 17.904 7.996 -11.101 1.00 76.38 91 ARG A C 1
ATOM 747 O O . ARG A 1 91 ? 17.551 7.912 -9.927 1.00 76.38 91 ARG A O 1
ATOM 754 N N . TYR A 1 92 ? 17.045 7.856 -12.112 1.00 78.31 92 TYR A N 1
ATOM 755 C CA . TYR A 1 92 ? 15.625 7.555 -11.888 1.00 78.31 92 TYR A CA 1
ATOM 756 C C . TYR A 1 92 ? 15.416 6.188 -11.225 1.00 78.31 92 TYR A C 1
ATOM 758 O O . TYR A 1 92 ? 14.575 6.075 -10.342 1.00 78.31 92 TYR A O 1
ATOM 766 N N . LEU A 1 93 ? 16.216 5.172 -11.565 1.00 81.75 93 LEU A N 1
ATOM 767 C CA . LEU A 1 93 ? 16.150 3.856 -10.917 1.00 81.75 93 LEU A CA 1
ATOM 768 C C . LEU A 1 93 ? 16.448 3.921 -9.412 1.00 81.75 93 LEU A C 1
ATOM 770 O O . LEU A 1 93 ? 15.802 3.217 -8.636 1.00 81.75 93 LEU A O 1
ATOM 774 N N . ALA A 1 94 ? 17.392 4.766 -8.987 1.00 84.06 94 ALA A N 1
ATOM 775 C CA . ALA A 1 94 ? 17.691 4.959 -7.568 1.00 84.06 94 ALA A CA 1
ATOM 776 C C . ALA A 1 94 ? 16.515 5.605 -6.816 1.00 84.06 94 ALA A C 1
ATOM 778 O O . ALA A 1 94 ? 16.161 5.158 -5.727 1.00 84.06 94 ALA A O 1
ATOM 779 N N . GLU A 1 95 ? 15.880 6.619 -7.407 1.00 83.31 95 GLU A N 1
ATOM 780 C CA . GLU A 1 95 ? 14.702 7.270 -6.820 1.00 83.31 95 GLU A CA 1
ATOM 781 C C . GLU A 1 95 ? 13.480 6.342 -6.795 1.00 83.31 95 GLU A C 1
ATOM 783 O O . GLU A 1 95 ? 12.778 6.276 -5.789 1.00 83.31 95 GLU A O 1
ATOM 788 N N . LEU A 1 96 ? 13.267 5.549 -7.848 1.00 82.75 96 LEU A N 1
ATOM 789 C CA . LEU A 1 96 ? 12.206 4.540 -7.886 1.00 82.75 96 LEU A CA 1
ATOM 790 C C . LEU A 1 96 ? 12.409 3.466 -6.815 1.00 82.75 96 LEU A C 1
ATOM 792 O O . LEU A 1 96 ? 11.455 3.099 -6.136 1.00 82.75 96 LEU A O 1
ATOM 796 N N . ARG A 1 97 ? 13.649 3.009 -6.596 1.00 83.94 97 ARG A N 1
ATOM 797 C CA . ARG A 1 97 ? 13.958 2.061 -5.517 1.00 83.94 97 ARG A CA 1
ATOM 798 C C . ARG A 1 97 ? 13.649 2.644 -4.133 1.00 83.94 97 ARG A C 1
ATOM 800 O O . ARG A 1 97 ? 13.015 1.959 -3.339 1.00 83.94 97 ARG A O 1
ATOM 807 N N . LYS A 1 98 ? 13.999 3.908 -3.871 1.00 86.00 98 LYS A N 1
ATOM 808 C CA . LYS A 1 98 ? 13.599 4.595 -2.627 1.00 86.00 98 LYS A CA 1
ATOM 809 C C . LYS A 1 98 ? 12.077 4.708 -2.493 1.00 86.00 98 LYS A C 1
ATOM 811 O O . LYS A 1 98 ? 11.545 4.569 -1.396 1.00 86.00 98 LYS A O 1
ATOM 816 N N . GLY A 1 99 ? 11.373 4.955 -3.600 1.00 80.75 99 GLY A N 1
ATOM 817 C CA . GLY A 1 99 ? 9.910 4.971 -3.647 1.00 80.75 99 GLY A CA 1
ATOM 818 C C . GLY A 1 99 ? 9.301 3.629 -3.230 1.00 80.75 99 GLY A C 1
ATOM 819 O O . GLY A 1 99 ? 8.414 3.607 -2.378 1.00 80.75 99 GLY A O 1
ATOM 820 N N . ILE A 1 100 ? 9.834 2.521 -3.761 1.00 81.75 100 ILE A N 1
ATOM 821 C CA . ILE A 1 100 ? 9.443 1.150 -3.385 1.00 81.75 100 ILE A CA 1
ATOM 822 C C . ILE A 1 100 ? 9.688 0.911 -1.891 1.00 81.75 100 ILE A C 1
ATOM 824 O O . ILE A 1 100 ? 8.790 0.455 -1.188 1.00 81.75 100 ILE A O 1
ATOM 828 N N . GLU A 1 101 ? 10.878 1.245 -1.388 1.00 82.75 101 GLU A N 1
ATOM 829 C CA . GLU A 1 101 ? 11.242 1.075 0.027 1.00 82.75 101 GLU A CA 1
ATOM 830 C C . GLU A 1 101 ? 10.300 1.858 0.956 1.00 82.75 101 GLU A C 1
ATOM 832 O O . GLU A 1 101 ? 9.761 1.300 1.909 1.00 82.75 101 GLU A O 1
ATOM 837 N N . SER A 1 102 ? 10.025 3.124 0.634 1.00 86.00 102 SER A N 1
ATOM 838 C CA . SER A 1 102 ? 9.110 3.984 1.397 1.00 86.00 102 SER A CA 1
ATOM 839 C C . SER A 1 102 ? 7.671 3.452 1.411 1.00 86.00 102 SER A C 1
ATOM 841 O O . SER A 1 102 ? 7.012 3.419 2.453 1.00 86.00 102 SER A O 1
ATOM 843 N N . ALA A 1 103 ? 7.172 2.987 0.264 1.00 81.31 103 ALA A N 1
ATOM 844 C CA . ALA A 1 103 ? 5.827 2.431 0.170 1.00 81.31 103 ALA A CA 1
ATOM 845 C C . ALA A 1 103 ? 5.709 1.080 0.909 1.00 81.31 103 ALA A C 1
ATOM 847 O O . ALA A 1 103 ? 4.712 0.847 1.596 1.00 81.31 103 ALA A O 1
ATOM 848 N N . ASN A 1 104 ? 6.751 0.243 0.878 1.00 78.81 104 ASN A N 1
ATOM 849 C CA . ASN A 1 104 ? 6.831 -0.982 1.683 1.00 78.81 104 ASN A CA 1
ATOM 850 C C . ASN A 1 104 ? 6.822 -0.690 3.191 1.00 78.81 104 ASN A C 1
ATOM 852 O O . ASN A 1 104 ? 6.097 -1.342 3.945 1.00 78.81 104 ASN A O 1
ATOM 856 N N . ASP A 1 105 ? 7.551 0.333 3.638 1.00 86.25 105 ASP A N 1
ATOM 857 C CA . ASP A 1 105 ? 7.514 0.793 5.030 1.00 86.25 105 ASP A CA 1
ATOM 858 C C . ASP A 1 105 ? 6.099 1.214 5.457 1.00 86.25 105 ASP A C 1
ATOM 860 O O . ASP A 1 105 ? 5.652 0.900 6.568 1.00 86.25 105 ASP A O 1
ATOM 864 N N . HIS A 1 106 ? 5.362 1.902 4.580 1.00 83.38 106 HIS A N 1
ATOM 865 C CA . HIS A 1 106 ? 3.965 2.252 4.830 1.00 83.38 106 HIS A CA 1
ATOM 866 C C . HIS A 1 106 ? 3.066 1.015 4.930 1.00 83.38 106 HIS A C 1
ATOM 868 O O . HIS A 1 106 ? 2.265 0.950 5.864 1.00 83.38 106 HIS A O 1
ATOM 874 N N . ILE A 1 107 ? 3.219 0.024 4.043 1.00 81.94 107 ILE A N 1
ATOM 875 C CA . ILE A 1 107 ? 2.474 -1.246 4.106 1.00 81.94 107 ILE A CA 1
ATOM 876 C C . ILE A 1 107 ? 2.678 -1.911 5.467 1.00 81.94 107 ILE A C 1
ATOM 878 O O . ILE A 1 107 ? 1.699 -2.252 6.133 1.00 81.94 107 ILE A O 1
ATOM 882 N N . ILE A 1 108 ? 3.928 -2.045 5.919 1.00 84.56 108 ILE A N 1
ATOM 883 C CA . ILE A 1 108 ? 4.259 -2.695 7.195 1.00 84.56 108 ILE A CA 1
ATOM 884 C C . ILE A 1 108 ? 3.597 -1.956 8.364 1.00 84.56 108 ILE A C 1
ATOM 886 O O . ILE A 1 108 ? 2.908 -2.567 9.186 1.00 84.56 108 ILE A O 1
ATOM 890 N N . ARG A 1 109 ? 3.754 -0.627 8.430 1.00 86.44 109 ARG A N 1
ATOM 891 C CA . ARG A 1 109 ? 3.208 0.189 9.529 1.00 86.44 109 ARG A CA 1
ATOM 892 C C . ARG A 1 109 ? 1.682 0.172 9.563 1.00 86.44 109 ARG A C 1
ATOM 894 O O . ARG A 1 109 ? 1.102 0.041 10.640 1.00 86.44 109 ARG A O 1
ATOM 901 N N . LEU A 1 110 ? 1.033 0.305 8.407 1.00 87.31 110 LEU A N 1
ATOM 902 C CA . LEU A 1 110 ? -0.427 0.316 8.300 1.00 87.31 110 LEU A CA 1
ATOM 903 C C . LEU A 1 110 ? -1.020 -1.061 8.606 1.00 87.31 110 LEU A C 1
ATOM 905 O O . LEU A 1 110 ? -2.012 -1.141 9.328 1.00 87.31 110 LEU A O 1
ATOM 909 N N . THR A 1 111 ? -0.372 -2.137 8.153 1.00 84.06 111 THR A N 1
ATOM 910 C CA . THR A 1 111 ? -0.767 -3.514 8.483 1.00 84.06 111 THR A CA 1
ATOM 911 C C . THR A 1 111 ? -0.674 -3.757 9.985 1.00 84.06 111 THR A C 1
ATOM 913 O O . THR A 1 111 ? -1.632 -4.236 10.588 1.00 84.06 111 THR A O 1
ATOM 916 N N . GLN A 1 112 ? 0.429 -3.357 10.626 1.00 85.25 112 GLN A N 1
ATOM 917 C CA . GLN A 1 112 ? 0.575 -3.484 12.077 1.00 85.25 112 GLN A C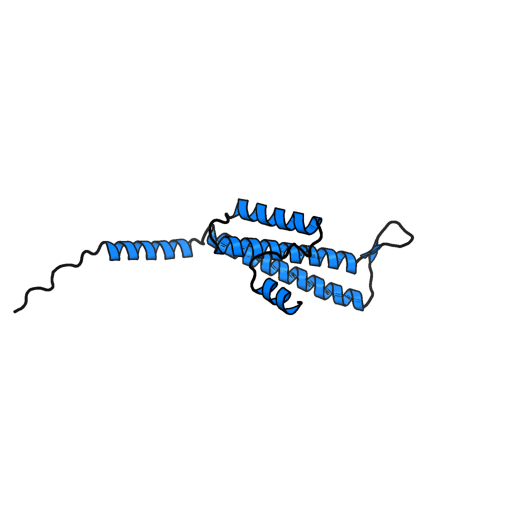A 1
ATOM 918 C C . GLN A 1 112 ? -0.475 -2.658 12.833 1.00 85.25 112 GLN A C 1
ATOM 920 O O . GLN A 1 112 ? -1.035 -3.122 13.828 1.00 85.25 112 GLN A O 1
ATOM 925 N N . ALA A 1 113 ? -0.767 -1.439 12.370 1.00 85.25 113 ALA A N 1
ATOM 926 C CA . ALA A 1 113 ? -1.806 -0.601 12.959 1.00 85.25 113 ALA A CA 1
ATOM 927 C C . ALA A 1 113 ? -3.190 -1.261 12.856 1.00 85.25 113 ALA A C 1
ATOM 929 O O . ALA A 1 113 ? -3.934 -1.271 13.835 1.00 85.25 113 ALA A O 1
ATOM 930 N N . LEU A 1 114 ? -3.509 -1.860 11.707 1.00 83.50 114 LEU A N 1
ATOM 931 C CA . LEU A 1 114 ? -4.770 -2.561 11.485 1.00 83.50 114 LEU A CA 1
ATOM 932 C C . LEU A 1 114 ? -4.868 -3.828 12.349 1.00 83.50 114 LEU A C 1
ATOM 934 O O . LEU A 1 114 ? -5.866 -4.024 13.042 1.00 83.50 114 LEU A O 1
ATOM 938 N N . GLN A 1 115 ? -3.799 -4.625 12.420 1.00 83.44 115 GLN A N 1
ATOM 939 C CA . GLN A 1 115 ? -3.708 -5.785 13.313 1.00 83.44 115 GLN A CA 1
ATOM 940 C C . GLN A 1 115 ? -3.917 -5.403 14.780 1.00 83.44 115 GLN A C 1
ATOM 942 O O . GLN A 1 115 ? -4.657 -6.080 15.488 1.00 83.44 115 GLN A O 1
ATOM 947 N N . ASN A 1 116 ? -3.333 -4.293 15.235 1.00 82.75 116 ASN A N 1
ATOM 948 C CA . ASN A 1 116 ? -3.502 -3.817 16.607 1.00 82.75 116 ASN A CA 1
ATOM 949 C C . ASN A 1 116 ? -4.949 -3.402 16.923 1.00 82.75 116 ASN A C 1
ATOM 951 O O . ASN A 1 116 ? -5.346 -3.441 18.086 1.00 82.75 116 ASN A O 1
ATOM 955 N N . LEU A 1 117 ? -5.738 -3.006 15.920 1.00 80.69 117 LEU A N 1
ATOM 956 C CA . LEU A 1 117 ? -7.160 -2.700 16.098 1.00 80.69 117 LEU A CA 1
ATOM 957 C C . LEU A 1 117 ? -8.026 -3.962 16.126 1.00 80.69 117 LEU A C 1
ATOM 959 O O . LEU A 1 117 ? -8.978 -4.023 16.898 1.00 80.69 117 LEU A O 1
ATOM 963 N N . VAL A 1 118 ? -7.706 -4.965 15.304 1.00 79.69 118 VAL A N 1
ATOM 964 C CA . VAL A 1 118 ? -8.464 -6.228 15.239 1.00 79.69 118 VAL A CA 1
ATOM 965 C C . VAL A 1 118 ? -8.124 -7.156 16.403 1.00 79.69 118 VAL A C 1
ATOM 967 O O . VAL A 1 118 ? -8.994 -7.795 16.987 1.00 79.69 118 VAL A O 1
ATOM 970 N N . SER A 1 119 ? -6.849 -7.235 16.760 1.00 76.06 119 SER A N 1
ATOM 971 C CA . SER A 1 119 ? -6.318 -8.100 17.807 1.00 76.06 119 SER A CA 1
ATOM 972 C C . SER A 1 119 ? -5.306 -7.325 18.646 1.00 76.06 119 SER A C 1
ATOM 974 O O . SER A 1 119 ? -4.098 -7.503 18.484 1.00 76.06 119 SER A O 1
ATOM 976 N N . PRO A 1 120 ? -5.777 -6.462 19.568 1.00 67.44 120 PRO A N 1
ATOM 977 C CA . PRO A 1 120 ? -4.887 -5.616 20.344 1.00 67.44 120 PRO A CA 1
ATOM 978 C C . PRO A 1 120 ? -3.875 -6.446 21.148 1.00 67.44 120 PRO A C 1
ATOM 980 O O . PRO A 1 120 ? -4.238 -7.504 21.684 1.00 67.44 120 PRO A O 1
ATOM 983 N N . PRO A 1 121 ? -2.621 -5.972 21.275 1.00 68.19 121 PRO A N 1
ATOM 984 C CA . PRO A 1 121 ? -1.602 -6.639 22.075 1.00 68.19 121 PRO A CA 1
ATOM 985 C C . PRO A 1 121 ? -2.086 -6.895 23.507 1.00 68.19 121 PRO A C 1
ATOM 987 O O . PRO A 1 121 ? -2.834 -6.094 24.074 1.00 68.19 121 PRO A O 1
ATOM 990 N N . ILE A 1 122 ? -1.621 -7.985 24.125 1.00 66.00 122 ILE A N 1
ATOM 991 C CA . ILE A 1 122 ? -2.053 -8.424 25.468 1.00 66.00 122 ILE A CA 1
ATOM 992 C C . ILE A 1 122 ? -1.920 -7.303 26.511 1.00 66.00 122 ILE A C 1
ATOM 994 O O . ILE A 1 122 ? -2.797 -7.141 27.353 1.00 66.00 122 ILE A O 1
ATOM 998 N N . GLN A 1 123 ? -0.877 -6.475 26.416 1.00 66.44 123 GLN A N 1
ATOM 999 C CA . GLN A 1 123 ? -0.661 -5.334 27.315 1.00 66.44 123 GLN A CA 1
ATOM 1000 C C . GLN A 1 123 ? -1.782 -4.282 27.218 1.00 66.44 123 GLN A C 1
ATOM 1002 O O . GLN A 1 123 ? -2.217 -3.737 28.231 1.00 66.44 123 GLN A O 1
ATOM 1007 N N . VAL A 1 124 ? -2.293 -4.029 26.009 1.00 61.53 124 VAL A N 1
ATOM 1008 C CA . VAL A 1 124 ? -3.412 -3.105 25.769 1.00 61.53 124 VAL A CA 1
ATOM 1009 C C . VAL A 1 124 ? -4.721 -3.726 26.252 1.00 61.53 124 VAL A C 1
ATOM 1011 O O . VAL A 1 124 ? -5.509 -3.051 26.909 1.00 61.53 124 VAL A O 1
ATOM 1014 N N . LYS A 1 125 ? -4.924 -5.029 26.013 1.00 59.38 125 LYS A N 1
ATOM 1015 C CA . LYS A 1 125 ? -6.074 -5.776 26.548 1.00 59.38 125 LYS A CA 1
ATOM 1016 C C . LYS A 1 125 ? -6.114 -5.725 28.077 1.00 59.38 125 LYS A C 1
ATOM 1018 O O . LYS A 1 125 ? -7.158 -5.418 28.642 1.00 59.38 125 LYS A O 1
ATOM 1023 N N . ALA A 1 126 ? -4.976 -5.949 28.734 1.00 59.16 126 ALA A N 1
ATOM 1024 C CA . ALA A 1 126 ? -4.852 -5.882 30.187 1.00 59.16 126 ALA A CA 1
ATOM 1025 C C . ALA A 1 126 ? -5.154 -4.473 30.722 1.00 59.16 126 ALA A C 1
ATOM 1027 O O . ALA A 1 126 ? -5.949 -4.327 31.647 1.00 59.16 126 ALA A O 1
ATOM 1028 N N . LYS A 1 127 ? -4.596 -3.423 30.103 1.00 68.31 127 LYS A N 1
ATOM 1029 C CA . LYS A 1 127 ? -4.883 -2.032 30.487 1.00 68.31 127 LYS A CA 1
ATOM 1030 C C . LYS A 1 127 ? -6.367 -1.683 30.326 1.00 68.31 127 LYS A C 1
ATOM 1032 O O . LYS A 1 127 ? -6.953 -1.090 31.227 1.00 68.31 127 LYS A O 1
ATOM 1037 N N . ASN A 1 128 ? -6.980 -2.075 29.210 1.00 69.00 128 ASN A N 1
ATOM 1038 C CA . ASN A 1 128 ? -8.399 -1.825 28.954 1.00 69.00 128 ASN A CA 1
ATOM 1039 C C . ASN A 1 128 ? -9.297 -2.584 29.942 1.00 69.00 128 ASN A C 1
ATOM 1041 O O . ASN A 1 128 ? -10.282 -2.022 30.414 1.00 69.00 128 ASN A O 1
ATOM 1045 N N . ALA A 1 129 ? -8.934 -3.817 30.307 1.00 67.19 129 ALA A N 1
ATOM 1046 C CA . ALA A 1 129 ? -9.643 -4.594 31.320 1.00 67.19 129 ALA A CA 1
ATOM 1047 C C . ALA A 1 129 ? -9.578 -3.933 32.708 1.00 67.19 129 ALA A C 1
ATOM 1049 O O . ALA A 1 129 ? -10.606 -3.825 33.370 1.00 67.19 129 ALA A O 1
ATOM 1050 N N . ILE A 1 130 ? -8.410 -3.422 33.117 1.00 69.06 130 ILE A N 1
ATOM 1051 C CA . ILE A 1 130 ? -8.247 -2.692 34.388 1.00 69.06 130 ILE A CA 1
ATOM 1052 C C . ILE A 1 130 ? -9.120 -1.430 34.406 1.00 69.06 130 ILE A C 1
ATOM 1054 O O . ILE A 1 130 ? -9.800 -1.156 35.392 1.00 69.06 130 ILE A O 1
ATOM 1058 N N . ILE A 1 131 ? -9.143 -0.662 33.312 1.00 72.44 131 ILE A N 1
ATOM 1059 C CA . ILE A 1 131 ? -9.974 0.549 33.215 1.00 72.44 131 ILE A CA 1
ATOM 1060 C C . ILE A 1 131 ? -11.466 0.194 33.276 1.00 72.44 131 ILE A C 1
ATOM 1062 O O . ILE A 1 131 ? -12.209 0.848 34.003 1.00 72.44 131 ILE A O 1
ATOM 1066 N N . ALA A 1 132 ? -11.902 -0.847 32.561 1.00 70.06 132 ALA A N 1
ATOM 1067 C CA . ALA A 1 132 ? -13.291 -1.303 32.579 1.00 70.06 132 ALA A CA 1
ATOM 1068 C C . ALA A 1 132 ? -13.725 -1.786 33.974 1.00 70.06 132 ALA A C 1
ATOM 1070 O O . ALA A 1 132 ? -14.804 -1.418 34.438 1.00 70.06 132 ALA A O 1
ATOM 1071 N N . GLN A 1 133 ? -12.862 -2.534 34.672 1.00 64.62 133 GLN A N 1
ATOM 1072 C CA . GLN A 1 133 ? -13.085 -2.925 36.067 1.00 64.62 133 GLN A CA 1
ATOM 1073 C C . GLN A 1 133 ? -13.208 -1.698 36.978 1.00 64.62 133 GLN A C 1
ATOM 1075 O O . GLN A 1 133 ? -14.159 -1.599 37.749 1.00 64.62 133 GLN A O 1
ATOM 1080 N N . ASN A 1 134 ? -12.310 -0.720 36.848 1.00 69.69 134 ASN A N 1
ATOM 1081 C CA . ASN A 1 134 ? -12.361 0.507 37.646 1.00 69.69 134 ASN A CA 1
ATOM 1082 C C . ASN A 1 134 ? -13.626 1.338 37.371 1.00 69.69 134 ASN A C 1
ATOM 1084 O O . ASN A 1 134 ? -14.205 1.907 38.294 1.00 69.69 134 ASN A O 1
ATOM 1088 N N . MET A 1 135 ? -14.089 1.395 36.119 1.00 70.69 135 MET A N 1
ATOM 1089 C CA . MET A 1 135 ? -15.347 2.060 35.766 1.00 70.69 135 MET A CA 1
ATOM 1090 C C . MET A 1 135 ? -16.569 1.339 36.351 1.00 70.69 135 MET A C 1
ATOM 1092 O O . MET A 1 135 ? -17.474 2.010 36.839 1.00 70.69 135 MET A O 1
ATOM 1096 N N . GLN A 1 136 ? -16.585 0.001 36.364 1.00 66.56 136 GLN A N 1
ATOM 1097 C CA . GLN A 1 136 ? -17.641 -0.773 37.030 1.00 66.56 136 GLN A CA 1
ATOM 1098 C C . GLN A 1 136 ? -17.650 -0.557 38.547 1.00 66.56 136 GLN A C 1
ATOM 1100 O O . GLN A 1 136 ? -18.716 -0.348 39.120 1.00 66.56 136 GLN A O 1
ATOM 1105 N N . ILE A 1 137 ? -16.483 -0.549 39.197 1.00 66.50 137 ILE A N 1
ATOM 1106 C CA . ILE A 1 137 ? -16.367 -0.299 40.644 1.00 66.50 137 ILE A CA 1
ATOM 1107 C C . ILE A 1 137 ? -16.903 1.095 40.996 1.00 66.50 137 ILE A C 1
ATOM 1109 O O . ILE A 1 137 ? -17.692 1.237 41.927 1.00 66.50 137 ILE A O 1
ATOM 1113 N N . ASN A 1 138 ? -16.551 2.113 40.208 1.00 60.12 138 ASN A N 1
ATOM 1114 C CA . ASN A 1 138 ? -17.013 3.483 40.437 1.00 60.12 138 ASN A CA 1
ATOM 1115 C C . ASN A 1 138 ? -18.510 3.688 40.149 1.00 60.12 138 ASN A C 1
ATOM 1117 O O . ASN A 1 138 ? -19.102 4.614 40.692 1.00 60.12 138 ASN A O 1
ATOM 1121 N N . GLN A 1 139 ? -19.135 2.840 39.326 1.00 60.75 139 GLN A N 1
ATOM 1122 C CA . GLN A 1 139 ? -20.588 2.850 39.103 1.00 60.75 139 GLN A CA 1
ATOM 1123 C C . GLN A 1 139 ? -21.360 2.002 40.129 1.00 60.75 139 GLN A C 1
ATOM 1125 O O . GLN A 1 139 ? -22.542 2.248 40.350 1.00 60.75 139 GLN A O 1
ATOM 1130 N N . GLY A 1 140 ? -20.708 1.023 40.767 1.00 53.66 140 GLY A N 1
ATOM 1131 C CA . GLY A 1 140 ? -21.284 0.201 41.838 1.00 53.66 140 GLY A CA 1
ATOM 1132 C C . GLY A 1 140 ? -21.219 0.838 43.232 1.00 53.66 140 GLY A C 1
ATOM 1133 O O . GLY A 1 140 ? -21.886 0.368 44.155 1.00 53.66 140 GLY A O 1
ATOM 1134 N N . ALA A 1 141 ? -20.442 1.910 43.405 1.00 56.41 141 ALA A N 1
ATOM 1135 C CA . ALA A 1 141 ? -20.395 2.675 44.644 1.00 56.41 141 ALA A CA 1
ATOM 1136 C C . ALA A 1 141 ? -21.639 3.574 44.762 1.00 56.41 141 ALA A C 1
ATOM 1138 O O . ALA A 1 141 ? -21.636 4.736 44.360 1.00 56.41 141 ALA A O 1
ATOM 1139 N N . THR A 1 142 ? -22.727 3.033 45.317 1.00 50.50 142 THR A N 1
ATOM 1140 C CA . THR A 1 142 ? -23.853 3.849 45.804 1.00 50.50 142 THR A CA 1
ATOM 1141 C C . THR A 1 142 ? -23.297 4.895 46.784 1.00 50.50 142 THR A C 1
ATOM 1143 O O . THR A 1 142 ? -22.527 4.498 47.663 1.00 50.50 142 THR A O 1
ATOM 1146 N N . PRO A 1 143 ? -23.634 6.198 46.679 1.00 52.97 143 PRO A N 1
ATOM 1147 C CA . PRO A 1 143 ? -23.128 7.191 47.622 1.00 52.97 143 PRO A CA 1
ATOM 1148 C C . PRO A 1 143 ? -23.555 6.783 49.035 1.00 52.97 143 PRO A C 1
ATOM 1150 O O . PRO A 1 143 ? -24.752 6.667 49.305 1.00 52.97 143 PRO A O 1
ATOM 1153 N N . SER A 1 144 ? -22.599 6.516 49.927 1.00 53.06 144 SER A N 1
ATOM 1154 C CA . SER A 1 144 ? -22.914 6.269 51.330 1.00 53.06 144 SER A CA 1
ATOM 1155 C C . SER A 1 144 ? -23.486 7.554 51.928 1.00 53.06 144 SER A C 1
ATOM 1157 O O . SER A 1 144 ? -22.878 8.622 51.871 1.00 53.06 144 SER A O 1
ATOM 1159 N N . ASN A 1 145 ? -24.687 7.457 52.495 1.00 49.28 145 ASN A N 1
ATOM 1160 C CA . ASN A 1 145 ? -25.408 8.556 53.143 1.00 49.28 145 ASN A CA 1
ATOM 1161 C C . ASN A 1 145 ? -24.815 8.953 54.515 1.00 49.28 145 ASN A C 1
ATOM 1163 O O . ASN A 1 145 ? -25.506 9.550 55.339 1.00 49.28 145 ASN A O 1
ATOM 1167 N N . ASP A 1 146 ? -23.531 8.698 54.766 1.00 47.59 146 ASP A N 1
ATOM 1168 C CA . ASP A 1 146 ? -22.889 8.931 56.067 1.00 47.59 146 ASP A CA 1
ATOM 1169 C C . ASP A 1 146 ? -22.318 10.354 56.200 1.00 47.59 146 ASP A C 1
ATOM 1171 O O . ASP A 1 146 ? -21.229 10.570 56.724 1.00 47.59 146 ASP A O 1
ATOM 1175 N N . ALA A 1 147 ? -23.064 11.357 55.728 1.00 47.69 147 ALA A N 1
ATOM 1176 C CA . ALA A 1 147 ? -22.741 12.777 55.910 1.00 47.69 147 ALA A CA 1
ATOM 1177 C C . ALA A 1 147 ? -23.884 13.559 56.581 1.00 47.69 147 ALA A C 1
ATOM 1179 O O . ALA A 1 147 ? -24.106 14.738 56.302 1.00 47.69 147 ALA A O 1
ATOM 1180 N N . LYS A 1 148 ? -24.624 12.910 57.486 1.00 49.41 148 LYS A N 1
ATOM 1181 C CA . LYS A 1 148 ? -25.501 13.584 58.452 1.00 49.41 148 LYS A CA 1
ATOM 1182 C C . LYS A 1 148 ? -25.364 12.942 59.829 1.00 49.41 148 LYS A C 1
ATOM 1184 O O . LYS A 1 148 ? -26.070 11.984 60.109 1.00 49.41 148 LYS A O 1
ATOM 1189 N N . ALA A 1 149 ? -24.495 13.501 60.669 1.00 46.59 149 ALA A N 1
ATOM 1190 C CA . ALA A 1 149 ? -24.748 13.745 62.095 1.00 46.59 149 ALA A CA 1
ATOM 1191 C C . ALA A 1 149 ? -23.451 14.157 62.805 1.00 46.59 149 ALA A C 1
ATOM 1193 O O . ALA A 1 149 ? -22.725 13.312 63.318 1.00 46.59 149 ALA A O 1
ATOM 1194 N N . THR A 1 150 ? -23.216 15.462 62.899 1.00 41.31 150 THR A N 1
ATOM 1195 C CA . THR A 1 150 ? -22.566 16.057 64.073 1.00 41.31 150 THR A CA 1
ATOM 1196 C C . THR A 1 150 ? -23.031 17.504 64.173 1.00 41.31 150 THR A C 1
ATOM 1198 O O . THR A 1 150 ? -22.546 18.391 63.476 1.00 41.31 150 THR A O 1
ATOM 1201 N N . THR A 1 151 ? -24.091 17.675 64.963 1.00 41.47 151 THR A N 1
ATOM 1202 C CA . THR A 1 151 ? -24.408 18.903 65.706 1.00 41.47 151 THR A CA 1
ATOM 1203 C C . THR A 1 151 ? -23.256 19.316 66.604 1.00 41.47 151 THR A C 1
ATOM 1205 O O . THR A 1 151 ? -22.607 18.392 67.146 1.00 41.47 151 THR A O 1
#

Foldseek 3Di:
DVVVVVVCVVPPLAAPCVPPDPVLSVQLVVQLVVQCVVQNPPDVVSVSLSRQLSNLVSQLVVLVVVLPVLQWDQDPPDHDTDGDDDPVSVVSNVVSVVSNVVSVVSNVVSVVVSCCVRPNDPVVVVVVVVVVVVVVVVVPPDPPPPPDDDD

Sequence (151 aa):
EAKLLGHAAINSAQVITYYADDAMQQGVERIYDELVDTFGDESPQKKILIHRLAHAWNQVWSYEFMFSVCKYKKREHEPGYSFEYSADKTRYLAELRKGIESANDHIIRLTQALQNLVSPPIQVKAKNAIIAQNMQINQGATPSNDAKATT

Radius of gyration: 25.9 Å; chains: 1;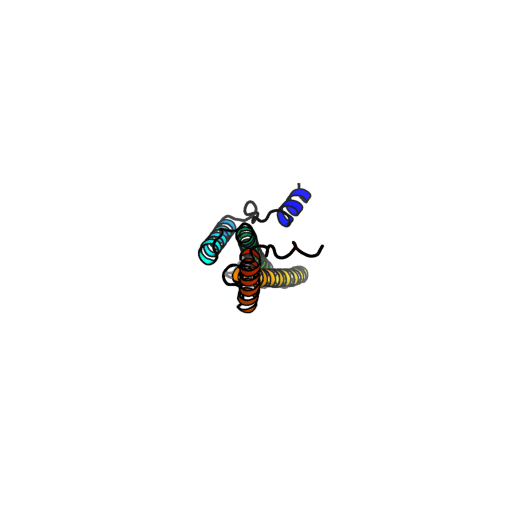 bounding box: 49×33×100 Å